Protein AF-A0A086PQT4-F1 (afdb_monomer_lite)

Secondary structure (DSSP, 8-state):
-PPPHHHHHHHHHHHHHHT-GGGHHHHHHHHHTTTHHHHHHHHTS-SS-SEEEEEE---------TT-------HHHHEEEE-S-SS---S-EEEEEE-SPTTPPP-TTSS-SSSEEEEEE-SSHHHHHHHHIIIIIHHHHTT--HHHH---

pLDDT: mean 84.34, std 16.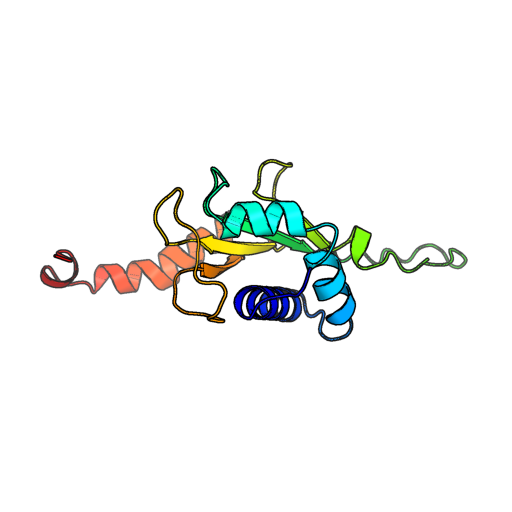72, range [37.81, 98.0]

Foldseek 3Di:
DDAFLQRLLVLVLVCVVVVVPVCSVVSVVCCVPVCVVVVVCQQQLVDPAQKKKKFFDPDPPPVDPPPDPPPPPDSVVGIDIDSCPPDDDQAKMKMKGAPDDRSHHDDRNHRDDPRIDIDIAHNPNVVVVVCCCVVPVVVVVVPDDPVNVDPD

Structure (mmCIF, N/CA/C/O backbone):
data_AF-A0A086PQT4-F1
#
_entry.id   AF-A0A086PQT4-F1
#
loop_
_atom_site.group_PDB
_atom_site.id
_atom_site.type_symbol
_atom_site.label_atom_id
_atom_site.label_alt_id
_atom_site.label_comp_id
_atom_site.label_asym_id
_atom_site.label_entity_id
_atom_site.label_seq_id
_atom_site.pdbx_PDB_ins_code
_atom_site.Cartn_x
_atom_site.Cartn_y
_atom_site.Cartn_z
_atom_site.occupancy
_atom_site.B_iso_or_equiv
_atom_site.auth_seq_id
_atom_site.auth_comp_id
_atom_site.auth_asym_id
_atom_site.auth_atom_id
_atom_site.pdbx_PDB_model_num
ATOM 1 N N . MET A 1 1 ? 4.529 15.627 -11.662 1.00 72.06 1 MET A N 1
ATOM 2 C CA . MET A 1 1 ? 3.947 16.092 -10.383 1.00 72.06 1 MET A CA 1
ATOM 3 C C . MET A 1 1 ? 4.960 15.894 -9.262 1.00 72.06 1 MET A C 1
ATOM 5 O O . MET A 1 1 ? 5.711 14.924 -9.310 1.00 72.06 1 MET A O 1
ATOM 9 N N . ALA A 1 2 ? 5.032 16.810 -8.293 1.00 87.12 2 ALA A N 1
ATOM 10 C CA . ALA A 1 2 ? 5.885 16.630 -7.118 1.00 87.12 2 ALA A CA 1
ATOM 11 C C . ALA A 1 2 ? 5.223 15.645 -6.142 1.00 87.12 2 ALA A C 1
ATOM 13 O O . ALA A 1 2 ? 4.059 15.819 -5.792 1.00 87.12 2 ALA A O 1
ATOM 14 N N . LEU A 1 3 ? 5.957 14.618 -5.708 1.00 93.19 3 LEU A N 1
ATOM 15 C CA . LEU A 1 3 ? 5.450 13.666 -4.719 1.00 93.19 3 LEU A CA 1
ATOM 16 C C . LEU A 1 3 ? 5.342 14.357 -3.354 1.00 93.19 3 LEU A C 1
ATOM 18 O O . LEU A 1 3 ? 6.284 15.011 -2.905 1.00 93.19 3 LEU A O 1
ATOM 22 N N . GLN A 1 4 ? 4.199 14.210 -2.692 1.00 96.38 4 GLN A N 1
ATOM 23 C CA . GLN A 1 4 ? 3.997 14.673 -1.312 1.00 96.38 4 GLN A CA 1
ATOM 24 C C . GLN A 1 4 ? 4.454 13.602 -0.304 1.00 96.38 4 GLN A C 1
ATOM 26 O O . GLN A 1 4 ? 4.690 12.460 -0.708 1.00 96.38 4 GLN A O 1
ATOM 31 N N . PRO A 1 5 ? 4.590 13.926 0.997 1.00 97.25 5 PRO A N 1
ATOM 32 C CA . PRO A 1 5 ? 4.997 12.963 2.025 1.00 97.25 5 PRO A CA 1
ATOM 33 C C . PRO A 1 5 ? 4.245 11.627 1.976 1.00 97.25 5 PRO A C 1
ATOM 35 O O . PRO A 1 5 ? 4.887 10.579 2.011 1.00 97.25 5 PRO A O 1
ATOM 38 N N . ARG A 1 6 ? 2.919 11.646 1.776 1.00 96.62 6 ARG A N 1
ATOM 39 C CA . ARG A 1 6 ? 2.117 10.419 1.620 1.00 96.62 6 ARG A CA 1
ATOM 40 C C . ARG A 1 6 ? 2.568 9.548 0.450 1.00 96.62 6 ARG A C 1
ATOM 42 O O . ARG A 1 6 ? 2.701 8.340 0.594 1.00 96.62 6 ARG A O 1
ATOM 49 N N . HIS A 1 7 ? 2.823 10.165 -0.700 1.00 97.31 7 HIS A N 1
ATOM 50 C CA . HIS A 1 7 ? 3.262 9.457 -1.900 1.00 97.31 7 HIS A CA 1
ATOM 51 C C . HIS A 1 7 ? 4.619 8.791 -1.693 1.00 97.31 7 HIS A C 1
ATOM 53 O O . HIS A 1 7 ? 4.789 7.634 -2.056 1.00 97.31 7 HIS A O 1
ATOM 59 N N . ARG A 1 8 ? 5.570 9.509 -1.081 1.00 97.25 8 ARG A N 1
ATOM 60 C CA . ARG A 1 8 ? 6.903 8.968 -0.780 1.00 97.25 8 ARG A CA 1
ATOM 61 C C . ARG A 1 8 ? 6.827 7.795 0.192 1.00 97.25 8 ARG A C 1
ATOM 63 O O . ARG A 1 8 ? 7.507 6.798 -0.007 1.00 97.25 8 ARG A O 1
ATOM 70 N N . TRP A 1 9 ? 5.957 7.885 1.199 1.00 97.62 9 TRP A N 1
ATOM 71 C CA . TRP A 1 9 ? 5.696 6.760 2.094 1.00 97.62 9 TRP A CA 1
ATOM 72 C C . TRP A 1 9 ? 5.107 5.558 1.348 1.00 97.62 9 TRP A C 1
ATOM 74 O O . TRP A 1 9 ? 5.577 4.443 1.531 1.00 97.62 9 TRP A O 1
ATOM 84 N N . MET A 1 10 ? 4.134 5.766 0.456 1.00 98.00 10 MET A N 1
ATOM 85 C CA . MET A 1 10 ? 3.607 4.672 -0.365 1.00 98.00 10 MET A CA 1
ATOM 86 C C . MET A 1 10 ? 4.705 4.039 -1.231 1.00 98.00 10 MET A C 1
ATOM 88 O O . MET A 1 10 ? 4.800 2.817 -1.266 1.00 98.00 10 MET A O 1
ATOM 92 N N . VAL A 1 11 ? 5.562 4.843 -1.875 1.00 97.50 11 VAL A N 1
ATOM 93 C CA . VAL A 1 11 ? 6.718 4.339 -2.639 1.00 97.50 11 VAL A CA 1
ATOM 94 C C . VAL A 1 11 ? 7.616 3.473 -1.760 1.00 97.50 11 VAL A C 1
ATOM 96 O O . VAL A 1 11 ? 7.928 2.357 -2.163 1.00 97.50 11 VAL A O 1
ATOM 99 N N . SER A 1 12 ? 7.981 3.933 -0.559 1.00 97.31 12 SER A N 1
ATOM 100 C CA . SER A 1 12 ? 8.868 3.165 0.320 1.00 97.31 12 SER A CA 1
ATOM 101 C C . SER A 1 12 ? 8.257 1.829 0.745 1.00 97.31 12 SER A C 1
ATOM 103 O O . SER A 1 12 ? 8.972 0.833 0.814 1.00 97.31 12 SER A O 1
ATOM 105 N N . GLN A 1 13 ? 6.934 1.767 0.945 1.00 97.75 13 GLN A N 1
ATOM 106 C CA . GLN A 1 13 ? 6.244 0.497 1.194 1.00 97.75 13 GLN A CA 1
ATOM 107 C C . GLN A 1 13 ? 6.282 -0.431 -0.031 1.00 97.75 13 GLN A C 1
ATOM 109 O O . GLN A 1 13 ? 6.536 -1.622 0.123 1.00 97.75 13 GLN A O 1
ATOM 114 N N . VAL A 1 14 ? 6.071 0.093 -1.248 1.00 96.44 14 VAL A N 1
ATOM 115 C CA . VAL A 1 14 ? 6.176 -0.707 -2.486 1.00 96.44 14 VAL A CA 1
ATOM 116 C C . VAL A 1 14 ? 7.590 -1.259 -2.662 1.00 96.44 14 VAL A C 1
ATOM 118 O O . VAL A 1 14 ? 7.758 -2.448 -2.934 1.00 96.44 14 VAL A O 1
ATOM 121 N N . VAL A 1 15 ? 8.596 -0.402 -2.483 1.00 96.00 15 VAL A N 1
ATOM 122 C CA . VAL A 1 15 ? 10.014 -0.751 -2.601 1.00 96.00 15 VAL A CA 1
ATOM 123 C C . VAL A 1 15 ? 10.387 -1.840 -1.603 1.00 96.00 15 VAL A C 1
ATOM 125 O O . VAL A 1 15 ? 10.907 -2.877 -2.009 1.00 96.00 15 VAL A O 1
ATOM 128 N N . ALA A 1 16 ? 10.054 -1.651 -0.325 1.00 95.94 16 ALA A N 1
ATOM 129 C CA . ALA A 1 16 ? 10.373 -2.611 0.724 1.00 95.94 16 ALA A CA 1
ATOM 130 C C . ALA A 1 16 ? 9.646 -3.953 0.528 1.00 95.94 16 ALA A C 1
ATOM 132 O O . ALA A 1 16 ? 10.253 -5.017 0.646 1.00 95.94 16 ALA A O 1
ATOM 133 N N . ALA A 1 17 ? 8.355 -3.932 0.184 1.00 94.25 17 ALA A N 1
ATOM 134 C CA . ALA A 1 17 ? 7.571 -5.158 0.053 1.00 94.25 17 ALA A CA 1
ATOM 135 C C . ALA A 1 17 ? 8.062 -6.054 -1.094 1.00 94.25 17 ALA A C 1
ATOM 137 O O . ALA A 1 17 ? 8.103 -7.284 -0.958 1.00 94.25 17 ALA A O 1
ATOM 138 N N . PHE A 1 18 ? 8.457 -5.445 -2.215 1.00 92.06 18 PHE A N 1
ATOM 139 C CA . PHE A 1 18 ? 8.935 -6.157 -3.399 1.00 92.06 18 PHE A CA 1
ATOM 140 C C . PHE A 1 18 ? 10.461 -6.260 -3.502 1.00 92.06 18 PHE A C 1
ATOM 142 O O . PHE A 1 18 ? 10.936 -6.863 -4.462 1.00 92.06 18 PHE A O 1
ATOM 149 N N . LYS A 1 19 ? 11.215 -5.759 -2.510 1.00 92.06 19 LYS A N 1
ATOM 150 C CA . LYS A 1 19 ? 12.691 -5.767 -2.480 1.00 92.06 19 LYS A CA 1
ATOM 151 C C . LYS A 1 19 ? 13.300 -5.084 -3.711 1.00 92.06 19 LYS A C 1
ATOM 153 O O . LYS A 1 19 ? 14.101 -5.662 -4.445 1.00 92.06 19 LYS A O 1
ATOM 158 N N . LEU A 1 20 ? 12.815 -3.874 -3.982 1.00 91.69 20 LEU A N 1
ATOM 159 C CA . LEU A 1 20 ? 13.178 -3.052 -5.139 1.00 91.69 20 LEU A CA 1
ATOM 160 C C . LEU A 1 20 ? 14.080 -1.878 -4.736 1.00 91.69 20 LEU A C 1
ATOM 162 O O . LEU A 1 20 ? 13.984 -0.805 -5.324 1.00 91.69 20 LEU A O 1
ATOM 166 N N . GLU A 1 21 ? 14.930 -2.036 -3.719 1.00 92.62 21 GLU A N 1
ATOM 167 C CA . GLU A 1 21 ? 15.756 -0.949 -3.169 1.00 92.62 21 GLU A CA 1
ATOM 168 C C . GLU A 1 21 ? 16.665 -0.326 -4.241 1.00 92.62 21 GLU A C 1
ATOM 170 O O . GLU A 1 21 ? 16.846 0.887 -4.290 1.00 92.62 21 GLU A O 1
ATOM 175 N N . ASN A 1 22 ? 17.160 -1.145 -5.172 1.00 90.25 22 ASN A N 1
ATOM 176 C CA . ASN A 1 22 ? 17.977 -0.685 -6.300 1.00 90.25 22 ASN A CA 1
ATOM 177 C C . ASN A 1 22 ? 17.157 -0.020 -7.424 1.00 90.25 22 ASN A C 1
ATOM 179 O O . ASN A 1 22 ? 17.730 0.588 -8.326 1.00 90.25 22 ASN A O 1
ATOM 183 N N . GLU A 1 23 ? 15.828 -0.132 -7.390 1.00 91.19 23 GLU A N 1
ATOM 184 C CA . GLU A 1 23 ? 14.903 0.386 -8.405 1.00 91.19 23 GLU A CA 1
ATOM 185 C C . GLU A 1 23 ? 13.977 1.488 -7.848 1.00 91.19 23 GLU A C 1
ATOM 187 O O . GLU A 1 23 ? 13.024 1.893 -8.516 1.00 91.19 23 GLU A O 1
ATOM 192 N N . GLU A 1 24 ? 14.255 2.026 -6.654 1.00 92.75 24 GLU A N 1
ATOM 193 C CA . GLU A 1 24 ? 13.414 3.037 -5.991 1.00 92.75 24 GLU A CA 1
ATOM 194 C C . GLU A 1 24 ? 13.126 4.249 -6.892 1.00 92.75 24 GLU A C 1
ATOM 196 O O . GLU A 1 24 ? 11.976 4.673 -7.020 1.00 92.75 24 GLU A O 1
ATOM 201 N N . ALA A 1 25 ? 14.140 4.759 -7.598 1.00 92.94 25 ALA A N 1
ATOM 202 C CA . ALA A 1 25 ? 13.975 5.878 -8.527 1.00 92.94 25 ALA A CA 1
ATOM 203 C C . ALA A 1 25 ? 12.988 5.558 -9.667 1.00 92.94 25 ALA A C 1
ATOM 205 O O . ALA A 1 25 ? 12.206 6.420 -10.079 1.00 92.94 25 ALA A O 1
ATOM 206 N N . ALA A 1 26 ? 12.986 4.315 -10.155 1.00 92.38 26 ALA A N 1
ATOM 207 C CA . ALA A 1 26 ? 12.058 3.860 -11.183 1.00 92.38 26 ALA A CA 1
ATOM 208 C C . ALA A 1 26 ? 10.636 3.684 -10.617 1.00 92.38 26 ALA A C 1
ATOM 210 O O . ALA A 1 26 ? 9.663 4.055 -11.280 1.00 92.38 26 ALA A O 1
ATOM 211 N N . VAL A 1 27 ? 10.495 3.214 -9.371 1.00 94.56 27 VAL A N 1
ATOM 212 C CA . VAL A 1 27 ? 9.197 3.164 -8.674 1.00 94.56 27 VAL A CA 1
ATOM 213 C C . VAL A 1 27 ? 8.639 4.577 -8.486 1.00 94.56 27 VAL A C 1
ATOM 215 O O . VAL A 1 27 ? 7.483 4.831 -8.834 1.00 94.56 27 VAL A O 1
ATOM 218 N N . GLU A 1 28 ? 9.448 5.532 -8.020 1.00 95.38 28 GLU A N 1
ATOM 219 C CA . GLU A 1 28 ? 9.014 6.926 -7.906 1.00 95.38 28 GLU A CA 1
ATOM 220 C C . GLU A 1 28 ? 8.619 7.525 -9.264 1.00 95.38 28 GLU A C 1
ATOM 222 O O . GLU A 1 28 ? 7.639 8.271 -9.360 1.00 95.38 28 GLU A O 1
ATOM 227 N N . PHE A 1 29 ? 9.373 7.222 -10.326 1.00 93.94 29 PHE A N 1
ATOM 228 C CA . PHE A 1 29 ? 9.047 7.666 -11.679 1.00 93.94 29 PHE A CA 1
ATOM 229 C C . PHE A 1 29 ? 7.688 7.116 -12.134 1.00 93.94 29 PHE A C 1
ATOM 231 O O . PHE A 1 29 ? 6.852 7.874 -12.632 1.00 93.94 29 PHE A O 1
ATOM 238 N N . ALA A 1 30 ? 7.406 5.838 -11.870 1.00 94.00 30 ALA A N 1
ATOM 239 C CA . ALA A 1 30 ? 6.109 5.231 -12.152 1.00 94.00 30 ALA A CA 1
ATOM 240 C C . ALA A 1 30 ? 4.962 5.888 -11.360 1.00 94.00 30 ALA A C 1
ATOM 242 O O . ALA A 1 30 ? 3.885 6.109 -11.921 1.00 94.00 30 ALA A O 1
ATOM 243 N N . PHE A 1 31 ? 5.197 6.261 -10.095 1.00 95.38 31 PHE A N 1
ATOM 244 C CA . PHE A 1 31 ? 4.249 7.023 -9.269 1.00 95.38 31 PHE A CA 1
ATOM 245 C C . PHE A 1 31 ? 3.951 8.410 -9.849 1.00 95.38 31 PHE A C 1
ATOM 247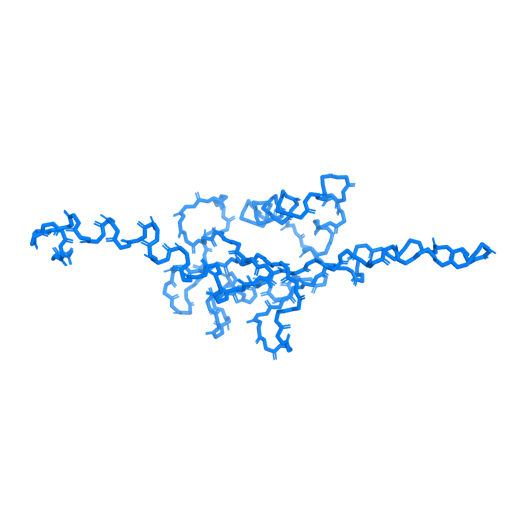 O O . PHE A 1 31 ? 2.798 8.835 -9.853 1.00 95.38 31 PHE A O 1
ATOM 254 N N . ARG A 1 32 ? 4.967 9.110 -10.372 1.00 94.69 32 ARG A N 1
ATOM 255 C CA . ARG A 1 32 ? 4.804 10.427 -11.018 1.00 94.69 32 ARG A CA 1
ATOM 256 C C . ARG A 1 32 ? 4.152 10.348 -12.398 1.00 94.69 32 ARG A C 1
ATOM 258 O O . ARG A 1 32 ? 3.569 11.337 -12.835 1.00 94.69 32 ARG A O 1
ATOM 265 N N . GLY A 1 33 ? 4.312 9.220 -13.083 1.00 93.50 33 GLY A N 1
ATOM 266 C CA . GLY A 1 33 ? 3.816 8.980 -14.432 1.00 93.50 33 GLY A CA 1
ATOM 267 C C . GLY A 1 33 ? 2.597 8.064 -14.435 1.00 93.50 33 GLY A C 1
ATOM 268 O O . GLY A 1 33 ? 1.504 8.446 -14.020 1.00 93.50 33 GLY A O 1
ATOM 269 N N . ARG A 1 34 ? 2.792 6.839 -14.926 1.00 91.94 34 ARG A N 1
ATOM 270 C CA . ARG A 1 34 ? 1.724 5.883 -15.261 1.00 91.94 34 ARG A CA 1
ATOM 271 C C . ARG A 1 34 ? 0.743 5.551 -14.130 1.00 91.94 34 ARG A C 1
ATOM 273 O O . ARG A 1 34 ? -0.417 5.266 -14.411 1.00 91.94 34 ARG A O 1
ATOM 280 N N . PHE A 1 35 ? 1.171 5.574 -12.867 1.00 94.19 35 PHE A N 1
ATOM 281 C CA . PHE A 1 35 ? 0.299 5.247 -11.732 1.00 94.19 35 PHE A CA 1
ATOM 282 C C . PHE A 1 35 ? -0.426 6.463 -11.156 1.00 94.19 35 PHE A C 1
ATOM 284 O O . PHE A 1 35 ? -1.417 6.283 -10.445 1.00 94.19 35 PHE A O 1
ATOM 291 N N . SER A 1 36 ? 0.017 7.680 -11.492 1.00 94.88 36 SER A N 1
ATOM 292 C CA . SER A 1 36 ? -0.532 8.923 -10.945 1.00 94.88 36 SER A CA 1
ATOM 293 C C . SER A 1 36 ? -2.061 8.995 -11.071 1.00 94.88 36 SER A C 1
ATOM 295 O O . SER A 1 36 ? -2.704 9.190 -10.045 1.00 94.88 36 SER A O 1
ATOM 297 N N . PRO A 1 37 ? -2.707 8.703 -12.222 1.00 94.31 37 PRO A N 1
ATOM 298 C CA . PRO A 1 37 ? -4.167 8.800 -12.317 1.00 94.31 37 PRO A CA 1
ATOM 299 C C . PRO A 1 37 ? -4.922 7.891 -11.332 1.00 94.31 37 PRO A C 1
ATOM 301 O O . PRO A 1 37 ? -5.942 8.294 -10.771 1.00 94.31 37 PRO A O 1
ATOM 304 N N . LYS A 1 38 ? -4.427 6.665 -11.099 1.00 94.19 38 LYS A N 1
ATOM 305 C CA . LYS A 1 38 ? -5.033 5.708 -10.156 1.00 94.19 38 LYS A CA 1
ATOM 306 C C . LYS A 1 38 ? -4.777 6.138 -8.705 1.00 94.19 38 LYS A C 1
ATOM 308 O O . LYS A 1 38 ? -5.704 6.112 -7.895 1.00 94.19 38 LYS A O 1
ATOM 313 N N . ILE A 1 39 ? -3.556 6.582 -8.402 1.00 95.94 39 ILE A N 1
ATOM 314 C CA . ILE A 1 39 ? -3.152 7.049 -7.070 1.00 95.94 39 ILE A CA 1
ATOM 315 C C . ILE A 1 39 ? -3.915 8.320 -6.681 1.00 95.94 39 ILE A C 1
ATOM 317 O O . ILE A 1 39 ? -4.544 8.345 -5.627 1.00 95.94 39 ILE A O 1
ATOM 321 N N . GLU A 1 40 ? -3.959 9.337 -7.542 1.00 95.56 40 GLU A N 1
ATOM 322 C CA . GLU A 1 40 ? -4.664 10.593 -7.260 1.00 95.56 40 GLU A CA 1
ATOM 323 C C . GLU A 1 40 ? -6.163 10.365 -7.067 1.00 95.56 40 GLU A C 1
ATOM 325 O O . GLU A 1 40 ? -6.780 10.908 -6.149 1.00 95.56 40 GLU A O 1
ATOM 330 N N . LYS A 1 41 ? -6.773 9.500 -7.885 1.00 94.94 41 LYS A N 1
ATOM 331 C CA . LYS A 1 41 ? -8.186 9.134 -7.732 1.00 94.94 41 LYS A CA 1
ATOM 332 C C . LYS A 1 41 ? -8.451 8.430 -6.396 1.00 94.94 41 LYS A C 1
ATOM 334 O O . LYS A 1 41 ? -9.487 8.668 -5.772 1.00 94.94 41 LYS A O 1
ATOM 339 N N . PHE A 1 42 ? -7.533 7.576 -5.950 1.00 95.88 42 PHE A N 1
ATOM 340 C CA . PHE A 1 42 ? -7.594 6.916 -4.645 1.00 95.88 42 PHE A CA 1
ATOM 341 C C . PHE A 1 42 ? -7.459 7.926 -3.489 1.00 95.88 42 PHE A C 1
ATOM 343 O O . PHE A 1 42 ? -8.334 7.979 -2.619 1.00 95.88 42 PHE A O 1
ATOM 350 N N . LEU A 1 43 ? -6.426 8.774 -3.518 1.00 95.94 43 LEU A N 1
ATOM 351 C CA . LEU A 1 43 ? -6.088 9.705 -2.437 1.00 95.94 43 LEU A CA 1
ATOM 352 C C . LEU A 1 43 ? -7.064 10.886 -2.316 1.00 95.94 43 LEU A C 1
ATOM 354 O O . LEU A 1 43 ? -7.404 11.286 -1.204 1.00 95.94 43 LEU A O 1
ATOM 358 N N . SER A 1 44 ? -7.576 11.408 -3.433 1.00 95.44 44 SER A N 1
ATOM 359 C CA . SER A 1 44 ? -8.589 12.480 -3.444 1.00 95.44 44 SER A CA 1
ATOM 360 C C . SER A 1 44 ? -9.969 12.020 -2.966 1.00 95.44 44 SER A C 1
ATOM 362 O O . SER A 1 44 ? -10.831 12.842 -2.670 1.00 95.44 44 SER A O 1
ATOM 364 N N . GLY A 1 45 ? -10.206 10.706 -2.904 1.00 91.56 45 GLY A N 1
ATOM 365 C CA . GLY A 1 45 ? -11.514 10.137 -2.593 1.00 91.56 45 GLY A CA 1
ATOM 366 C C . GLY A 1 45 ? -12.489 10.080 -3.769 1.00 91.56 45 GLY A C 1
ATOM 367 O O . GLY A 1 45 ? -13.609 9.610 -3.578 1.00 91.56 45 GLY A O 1
ATOM 368 N N . ALA A 1 46 ? -12.059 10.459 -4.978 1.00 92.88 46 ALA A N 1
ATOM 369 C CA . ALA A 1 46 ? -12.844 10.322 -6.206 1.00 92.88 46 ALA A CA 1
ATOM 370 C C . ALA A 1 46 ? -13.035 8.854 -6.650 1.00 92.88 46 ALA A C 1
ATOM 372 O O . ALA A 1 46 ? -13.889 8.545 -7.486 1.00 92.88 46 ALA A O 1
ATOM 373 N N . SER A 1 47 ? -12.237 7.923 -6.120 1.00 90.38 47 SER A N 1
ATOM 374 C CA . SER A 1 47 ? -12.408 6.493 -6.369 1.00 90.38 47 SER A CA 1
ATOM 375 C C . SER A 1 47 ? -13.647 5.938 -5.666 1.00 90.38 47 SER A C 1
ATOM 377 O O . SER A 1 47 ? -13.887 6.184 -4.484 1.00 90.38 47 SER A O 1
ATOM 379 N N . ARG A 1 48 ? -14.408 5.091 -6.375 1.00 87.75 48 ARG A N 1
ATOM 380 C CA . ARG A 1 48 ? -15.476 4.282 -5.761 1.00 87.75 48 ARG A CA 1
ATOM 381 C C . ARG A 1 48 ? -14.911 3.224 -4.808 1.00 87.75 48 ARG A C 1
ATOM 383 O O . ARG A 1 48 ? -15.615 2.781 -3.898 1.00 87.75 48 ARG A O 1
ATOM 390 N N . ARG A 1 49 ? -13.660 2.806 -5.023 1.00 91.12 49 ARG A N 1
ATOM 391 C CA . ARG A 1 49 ? -12.961 1.821 -4.196 1.00 91.12 49 ARG A CA 1
ATOM 392 C C . ARG A 1 49 ? -12.081 2.513 -3.167 1.00 91.12 49 ARG A C 1
ATOM 394 O O . ARG A 1 49 ? -11.479 3.546 -3.430 1.00 91.12 49 ARG A O 1
ATOM 401 N N . GLN A 1 50 ? -12.027 1.904 -1.992 1.00 93.56 50 GLN A N 1
ATOM 402 C CA . GLN A 1 50 ? -11.232 2.358 -0.852 1.00 93.56 50 GLN A CA 1
ATOM 403 C C . GLN A 1 50 ? -9.865 1.672 -0.806 1.00 93.56 50 GLN A C 1
ATOM 405 O O . GLN A 1 50 ? -9.158 1.837 0.173 1.00 93.56 50 GLN A O 1
ATOM 410 N N . HIS A 1 51 ? -9.490 0.901 -1.828 1.00 94.19 51 HIS A N 1
ATOM 411 C CA . HIS A 1 51 ? -8.201 0.223 -1.886 1.00 94.19 51 HIS A CA 1
ATOM 412 C C . HIS A 1 51 ? -7.493 0.457 -3.219 1.00 94.19 51 HIS A C 1
ATOM 414 O O . HIS A 1 51 ? -8.135 0.712 -4.242 1.00 94.19 51 HIS A O 1
ATOM 420 N N . LEU A 1 52 ? -6.172 0.328 -3.183 1.00 95.12 52 LEU A N 1
ATOM 421 C CA . LEU A 1 52 ? -5.279 0.315 -4.331 1.00 95.12 52 LEU A CA 1
ATOM 422 C C . LEU A 1 52 ? -4.305 -0.849 -4.165 1.00 95.12 52 LEU A C 1
ATOM 424 O O . LEU A 1 52 ? -3.737 -1.014 -3.091 1.00 95.12 52 LEU A O 1
ATOM 428 N N . LEU A 1 53 ? -4.122 -1.647 -5.207 1.00 94.38 53 LEU A N 1
ATOM 429 C CA . LEU A 1 53 ? -3.293 -2.844 -5.212 1.00 94.38 53 LEU A CA 1
ATOM 430 C C . LEU A 1 53 ? -2.058 -2.623 -6.077 1.00 94.38 53 LEU A C 1
ATOM 432 O O . LEU A 1 53 ? -2.147 -2.065 -7.173 1.00 94.38 53 LEU A O 1
ATOM 436 N N . PHE A 1 54 ? -0.927 -3.143 -5.616 1.00 94.00 54 PHE A N 1
ATOM 437 C CA . PHE A 1 54 ? 0.269 -3.299 -6.429 1.00 94.00 54 PHE A CA 1
ATOM 438 C C . PHE A 1 54 ? 0.658 -4.768 -6.488 1.00 94.00 54 PHE A C 1
ATOM 440 O O . PHE A 1 54 ? 0.603 -5.468 -5.480 1.00 94.00 54 PHE A O 1
ATOM 447 N N . SER A 1 55 ? 1.056 -5.229 -7.667 1.00 91.38 55 SER A N 1
ATOM 448 C CA . SER A 1 55 ? 1.570 -6.585 -7.879 1.00 91.38 55 SER A CA 1
ATOM 449 C C . SER A 1 55 ? 2.878 -6.500 -8.641 1.00 91.38 55 SER A C 1
ATOM 451 O O . SER A 1 55 ? 3.016 -5.653 -9.525 1.00 91.38 55 SER A O 1
ATOM 453 N N . PHE A 1 56 ? 3.826 -7.364 -8.300 1.00 88.25 56 PHE A N 1
ATOM 454 C CA . PHE A 1 56 ? 5.110 -7.429 -8.978 1.00 88.25 56 PHE A CA 1
ATOM 455 C C . PHE A 1 56 ? 5.328 -8.827 -9.544 1.00 88.25 56 PHE A C 1
ATOM 457 O O . PHE A 1 56 ? 5.469 -9.800 -8.802 1.00 88.25 56 PHE A O 1
ATOM 464 N N . HIS A 1 57 ? 5.367 -8.916 -10.869 1.00 83.56 57 HIS A N 1
ATOM 465 C CA . HIS A 1 57 ? 5.740 -10.128 -11.575 1.00 83.56 57 HIS A CA 1
ATOM 466 C C . HIS A 1 57 ? 7.246 -10.124 -11.779 1.00 83.56 57 HIS A C 1
ATOM 468 O O . HIS A 1 57 ? 7.764 -9.529 -12.725 1.00 83.56 57 HIS A O 1
ATOM 474 N N . GLN A 1 58 ? 7.965 -10.821 -10.906 1.00 68.75 58 GLN A N 1
ATOM 475 C CA . GLN A 1 58 ? 9.331 -11.198 -11.218 1.00 68.75 58 GLN A CA 1
ATOM 476 C C . GLN A 1 58 ? 9.231 -12.216 -12.353 1.00 68.75 58 GLN A C 1
ATOM 478 O O . GLN A 1 58 ? 8.863 -13.364 -12.119 1.00 68.75 58 GLN A O 1
ATOM 483 N N . GLY A 1 59 ? 9.410 -11.756 -13.597 1.00 59.09 59 GLY A N 1
ATOM 484 C CA . GLY A 1 59 ? 9.387 -12.632 -14.764 1.00 59.09 59 GLY A CA 1
ATOM 485 C C . GLY A 1 59 ? 10.233 -13.856 -14.451 1.00 59.09 59 GLY A C 1
ATOM 486 O O . GLY A 1 59 ? 11.370 -13.698 -14.002 1.00 59.09 59 GLY A O 1
ATOM 487 N N . ASN A 1 60 ? 9.651 -15.050 -14.586 1.00 46.03 60 ASN A N 1
ATOM 488 C CA . ASN A 1 60 ? 10.395 -16.279 -14.377 1.00 46.03 60 ASN A CA 1
ATOM 489 C C . ASN A 1 60 ? 11.683 -16.158 -15.186 1.00 46.03 60 ASN A C 1
ATOM 491 O O . ASN A 1 60 ? 11.636 -15.988 -16.405 1.00 46.03 60 ASN A O 1
ATOM 495 N N . ALA A 1 61 ? 12.825 -16.252 -14.513 1.00 41.19 61 ALA A N 1
ATOM 496 C CA . ALA A 1 61 ? 14.064 -16.621 -15.162 1.00 41.19 61 ALA A CA 1
ATOM 497 C C . ALA A 1 61 ? 13.909 -18.077 -15.628 1.00 41.19 61 ALA A C 1
ATOM 499 O O . ALA A 1 61 ? 14.501 -18.995 -15.072 1.00 41.19 61 ALA A O 1
ATOM 500 N N . THR A 1 62 ? 13.059 -18.329 -16.623 1.00 40.28 62 THR A N 1
ATOM 501 C CA . THR A 1 62 ? 13.297 -19.458 -17.511 1.00 40.28 62 THR A CA 1
ATOM 502 C C . THR A 1 62 ? 14.659 -19.188 -18.137 1.00 40.28 62 THR A C 1
ATOM 504 O O . THR A 1 62 ? 14.839 -18.090 -18.671 1.00 40.28 62 THR A O 1
ATOM 507 N N . PRO A 1 63 ? 15.635 -20.108 -18.055 1.00 38.69 63 PRO A N 1
ATOM 508 C CA . PRO A 1 63 ? 16.874 -19.952 -18.791 1.00 38.69 63 PRO A CA 1
ATOM 509 C C . PRO A 1 63 ? 16.509 -20.016 -20.274 1.00 38.69 63 PRO A C 1
ATOM 511 O O . PRO A 1 63 ? 16.359 -21.091 -20.851 1.00 38.69 63 PRO A O 1
ATOM 514 N N . SER A 1 64 ? 16.281 -18.851 -20.877 1.00 40.06 64 SER A N 1
ATOM 515 C CA . SER A 1 64 ? 16.214 -18.698 -22.320 1.00 40.06 64 SER A CA 1
ATOM 516 C C . SER A 1 64 ? 17.498 -19.302 -22.877 1.00 40.06 64 SER A C 1
ATOM 518 O O . SER A 1 64 ? 18.583 -19.040 -22.351 1.00 40.06 64 SER A O 1
ATOM 520 N N . SER A 1 65 ? 17.363 -20.156 -23.890 1.00 42.75 65 SER A N 1
ATOM 521 C CA . SER A 1 65 ? 18.461 -20.848 -24.562 1.00 42.75 65 SER A CA 1
ATOM 522 C C . SER A 1 65 ? 19.696 -19.955 -24.773 1.00 42.75 65 SER A C 1
ATOM 524 O O . SER A 1 65 ? 19.545 -18.752 -25.017 1.00 42.75 65 SER A O 1
ATOM 526 N N . PRO A 1 66 ? 20.916 -20.526 -24.713 1.00 37.81 66 PRO A N 1
ATOM 527 C CA . PRO A 1 66 ? 22.154 -19.764 -24.838 1.00 37.81 66 PRO A CA 1
ATOM 528 C C . PRO A 1 66 ? 22.165 -19.016 -26.178 1.00 37.81 66 PRO A C 1
ATOM 530 O O . PRO A 1 66 ? 22.256 -19.632 -27.236 1.00 37.81 66 PRO A O 1
ATOM 533 N N . GLY A 1 67 ? 22.013 -17.691 -26.125 1.00 45.00 67 GLY A N 1
ATOM 534 C CA . GLY A 1 67 ? 21.984 -16.820 -27.305 1.00 45.00 67 GLY A CA 1
ATOM 535 C C . GLY A 1 67 ? 20.833 -15.813 -27.358 1.00 45.00 67 GLY A C 1
ATOM 536 O O . GLY A 1 67 ? 20.912 -14.866 -28.137 1.00 45.00 67 GLY A O 1
ATOM 537 N N . ALA A 1 68 ? 19.793 -15.944 -26.528 1.00 40.53 68 ALA A N 1
ATOM 538 C CA . ALA A 1 68 ? 18.801 -14.880 -26.392 1.00 40.53 68 ALA A CA 1
ATOM 539 C C . ALA A 1 68 ? 19.368 -13.772 -25.493 1.00 40.53 68 ALA A C 1
ATOM 541 O O . ALA A 1 68 ? 19.576 -13.981 -24.298 1.00 40.53 68 ALA A O 1
ATOM 542 N N . LEU A 1 69 ? 19.634 -12.594 -26.065 1.00 38.88 69 LEU A N 1
ATOM 543 C CA . LEU A 1 69 ? 19.829 -11.368 -25.294 1.00 38.88 69 LEU A CA 1
ATOM 544 C C . LEU A 1 69 ? 18.585 -11.191 -24.419 1.00 38.88 69 LEU A C 1
ATOM 546 O O . LEU A 1 69 ? 17.526 -10.813 -24.916 1.00 38.88 69 LEU A O 1
ATOM 550 N N . ASN A 1 70 ? 18.706 -11.512 -23.131 1.00 43.31 70 ASN A N 1
ATOM 551 C CA . ASN A 1 70 ? 17.718 -11.162 -22.123 1.00 43.31 70 ASN A CA 1
ATOM 552 C C . ASN A 1 70 ? 17.704 -9.634 -22.051 1.00 43.31 70 ASN A C 1
ATOM 554 O O . ASN A 1 70 ? 18.428 -9.040 -21.259 1.00 43.31 70 ASN A O 1
ATOM 558 N N . SER A 1 71 ? 16.951 -8.985 -22.937 1.00 41.81 71 SER A N 1
ATOM 559 C CA . SER A 1 71 ? 16.661 -7.567 -22.804 1.00 41.81 71 SER A CA 1
ATOM 560 C C . SER A 1 71 ? 15.988 -7.405 -21.453 1.00 41.81 71 SER A C 1
ATOM 562 O O . SER A 1 71 ? 14.929 -8.000 -21.241 1.00 41.81 71 SER A O 1
ATOM 564 N N . ASP A 1 72 ? 16.629 -6.665 -20.550 1.00 45.41 72 ASP A N 1
ATOM 565 C CA . ASP A 1 72 ? 16.081 -6.267 -19.263 1.00 45.41 72 ASP A CA 1
ATOM 566 C C . ASP A 1 72 ? 14.653 -5.769 -19.469 1.00 45.41 72 ASP A C 1
ATOM 568 O O . ASP A 1 72 ? 14.404 -4.650 -19.918 1.00 45.41 72 ASP A O 1
ATOM 572 N N . VAL A 1 73 ? 13.688 -6.643 -19.188 1.00 54.78 73 VAL A N 1
ATOM 573 C CA . VAL A 1 73 ? 12.286 -6.266 -19.128 1.00 54.78 73 VAL A CA 1
ATOM 574 C C . VAL A 1 73 ? 12.207 -5.326 -17.932 1.00 54.78 73 VAL A C 1
ATOM 576 O O . VAL A 1 73 ? 12.249 -5.781 -16.783 1.00 54.78 73 VAL A O 1
ATOM 579 N N . GLY A 1 74 ? 12.226 -4.021 -18.211 1.00 61.56 74 GLY A N 1
ATOM 580 C CA . GLY A 1 74 ? 12.282 -2.975 -17.196 1.00 61.56 74 GLY A CA 1
ATOM 581 C C . GLY A 1 74 ? 11.128 -3.087 -16.199 1.00 61.56 74 GLY A C 1
ATOM 582 O O . GLY A 1 74 ? 10.117 -3.746 -16.470 1.00 61.56 74 GLY A O 1
ATOM 583 N N . LEU A 1 75 ? 11.266 -2.416 -15.050 1.00 68.75 75 LEU A N 1
ATOM 584 C CA . LEU A 1 75 ? 10.249 -2.328 -13.989 1.00 68.75 75 LEU A CA 1
ATOM 585 C C . LEU A 1 75 ? 8.827 -2.096 -14.540 1.00 68.75 75 LEU A C 1
ATOM 587 O O . LEU A 1 75 ? 7.839 -2.586 -13.987 1.00 68.75 75 LEU A O 1
ATOM 591 N N . ASP A 1 76 ? 8.728 -1.389 -15.666 1.00 66.44 76 ASP A N 1
ATOM 592 C CA . ASP A 1 76 ? 7.485 -1.082 -16.362 1.00 66.44 76 ASP A CA 1
ATOM 593 C C . ASP A 1 76 ? 6.650 -2.302 -16.768 1.00 66.44 76 ASP A C 1
ATOM 595 O O . ASP A 1 76 ? 5.426 -2.253 -16.676 1.00 66.44 76 ASP A O 1
ATOM 599 N N . ALA A 1 77 ? 7.261 -3.423 -17.136 1.00 68.44 77 ALA A N 1
ATOM 600 C CA . ALA A 1 77 ? 6.510 -4.627 -17.496 1.00 68.44 77 ALA A CA 1
ATOM 601 C C . ALA A 1 77 ? 6.236 -5.557 -16.298 1.00 68.44 77 ALA A C 1
ATOM 603 O O . ALA A 1 77 ? 5.484 -6.520 -16.432 1.00 68.44 77 ALA A O 1
ATOM 604 N N . LYS A 1 78 ? 6.814 -5.267 -15.125 1.00 84.31 78 LYS A N 1
ATOM 605 C CA . LYS A 1 78 ? 6.776 -6.148 -13.947 1.00 84.31 78 LYS A CA 1
ATOM 606 C C . LYS A 1 78 ? 5.905 -5.608 -12.815 1.00 84.31 78 LYS A C 1
ATOM 608 O O . LYS A 1 78 ? 5.184 -6.381 -12.189 1.00 84.31 78 LYS A O 1
ATOM 613 N N . LEU A 1 79 ? 5.954 -4.301 -12.548 1.00 90.12 79 LEU A N 1
ATOM 614 C CA . LEU A 1 79 ? 5.160 -3.655 -11.500 1.00 90.12 79 LEU A CA 1
ATOM 615 C C . LEU A 1 79 ? 3.830 -3.150 -12.065 1.00 90.12 79 LEU A C 1
ATOM 617 O O . LEU A 1 79 ? 3.808 -2.350 -13.000 1.00 90.12 79 LEU A O 1
ATOM 621 N N . ILE A 1 80 ? 2.728 -3.580 -11.459 1.00 90.88 80 ILE A N 1
ATOM 622 C CA . ILE A 1 80 ? 1.358 -3.271 -11.873 1.00 90.88 80 ILE A CA 1
ATOM 623 C C . ILE A 1 80 ? 0.646 -2.551 -10.729 1.00 90.88 80 ILE A C 1
ATOM 625 O O . ILE A 1 80 ? 0.754 -2.970 -9.581 1.00 90.88 80 ILE A O 1
ATOM 629 N N . CYS A 1 81 ? -0.114 -1.502 -11.050 1.00 92.50 81 CYS A N 1
ATOM 630 C CA . CYS A 1 81 ? -0.997 -0.788 -10.127 1.00 92.50 81 CYS A CA 1
ATOM 631 C C . CYS A 1 81 ? -2.448 -0.930 -10.598 1.00 92.50 81 CYS A C 1
ATOM 633 O O . CYS A 1 81 ? -2.797 -0.539 -11.719 1.00 92.50 81 CYS A O 1
ATOM 635 N N . THR A 1 82 ? -3.307 -1.492 -9.756 1.00 90.75 82 THR A N 1
ATOM 636 C CA . THR A 1 82 ? -4.711 -1.766 -10.076 1.00 90.75 82 THR A CA 1
ATOM 637 C C . THR A 1 82 ? -5.598 -1.445 -8.887 1.00 90.75 82 THR A C 1
ATOM 639 O O . THR A 1 82 ? -5.188 -1.546 -7.740 1.00 90.75 82 THR A O 1
ATOM 642 N N . ASP A 1 83 ? -6.838 -1.057 -9.138 1.00 87.31 83 ASP A N 1
ATOM 643 C CA . ASP A 1 83 ? -7.856 -0.966 -8.095 1.00 87.31 83 ASP A CA 1
ATOM 644 C C . ASP A 1 83 ? -8.616 -2.296 -7.931 1.00 87.31 83 ASP A C 1
ATOM 646 O O . ASP A 1 83 ? -9.590 -2.332 -7.189 1.00 87.31 83 ASP A O 1
ATOM 650 N N . GLY A 1 84 ? -8.229 -3.358 -8.656 1.00 79.62 84 GLY A N 1
ATOM 651 C CA . GLY A 1 84 ? -8.910 -4.660 -8.705 1.00 79.62 84 GLY A CA 1
ATOM 652 C C . GLY A 1 84 ? -10.015 -4.762 -9.768 1.00 79.62 84 GLY A C 1
ATOM 653 O O . GLY A 1 84 ? -10.882 -5.626 -9.669 1.00 79.62 84 GLY A O 1
ATOM 654 N N . ALA A 1 85 ? -10.076 -3.835 -10.737 1.00 77.25 85 ALA A N 1
ATOM 655 C CA . ALA A 1 85 ? -11.064 -3.876 -11.830 1.00 77.25 85 ALA A CA 1
ATOM 656 C C . ALA A 1 85 ? -10.568 -4.736 -12.988 1.00 77.25 85 ALA A C 1
ATOM 658 O O . ALA A 1 85 ? -11.353 -5.373 -13.682 1.00 77.25 85 ALA A O 1
ATOM 659 N N . GLU A 1 86 ? -9.256 -4.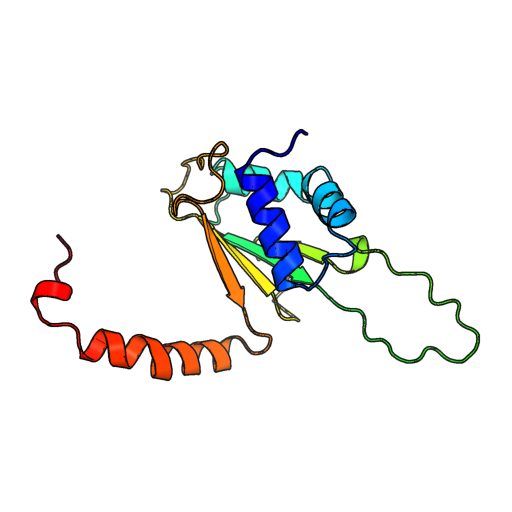727 -13.170 1.00 68.81 86 GLU A N 1
ATOM 660 C CA . GLU A 1 86 ? -8.522 -5.570 -14.096 1.00 68.81 86 GLU A CA 1
ATOM 661 C C . GLU A 1 86 ? -8.288 -6.928 -13.396 1.00 68.81 86 GLU A C 1
ATOM 663 O O . GLU A 1 86 ? -8.135 -6.959 -12.174 1.00 68.81 86 GLU A O 1
ATOM 668 N N . SER A 1 87 ? -8.362 -8.033 -14.149 1.00 57.47 87 SER A N 1
ATOM 669 C CA . SER A 1 87 ? -8.448 -9.435 -13.684 1.00 57.47 87 SER A CA 1
ATOM 670 C C . SER A 1 87 ? -7.507 -9.843 -12.531 1.00 57.47 87 SER A C 1
ATOM 672 O O . SER A 1 87 ? -6.487 -9.211 -12.289 1.00 57.47 87 SER A O 1
ATOM 674 N N . GLY A 1 88 ? -7.870 -10.941 -11.851 1.00 59.94 88 GLY A N 1
ATOM 675 C CA . GLY A 1 88 ? -7.411 -11.348 -10.514 1.00 59.94 88 GLY A CA 1
ATOM 676 C C . GLY A 1 88 ? -5.905 -11.416 -10.218 1.00 59.94 88 GLY A C 1
ATOM 677 O O . GLY A 1 88 ? -5.050 -11.453 -11.097 1.00 59.94 88 GLY A O 1
ATOM 678 N N . LEU A 1 89 ? -5.612 -11.463 -8.915 1.00 65.00 89 LEU A N 1
ATOM 679 C CA . LEU A 1 89 ? -4.271 -11.502 -8.325 1.00 65.00 89 LEU A CA 1
ATOM 680 C C . LEU A 1 89 ? -3.566 -12.819 -8.687 1.00 65.00 89 LEU A C 1
ATOM 682 O O . LEU A 1 89 ? -3.932 -13.878 -8.183 1.00 65.00 89 LEU A O 1
ATOM 686 N N . GLN A 1 90 ? -2.568 -12.755 -9.569 1.00 63.47 90 GLN A N 1
ATOM 687 C CA . GLN A 1 90 ? -1.783 -13.921 -10.000 1.00 63.47 90 GLN A CA 1
ATOM 688 C C . GLN A 1 90 ? -0.474 -14.106 -9.212 1.00 63.47 90 GLN A C 1
ATOM 690 O O . GLN A 1 90 ? 0.222 -15.102 -9.395 1.00 63.47 90 GLN A O 1
ATOM 695 N N . SER A 1 91 ? -0.113 -13.155 -8.348 1.00 73.19 91 SER A N 1
ATOM 696 C CA . SER A 1 91 ? 1.132 -13.159 -7.575 1.00 73.19 91 SER A CA 1
ATOM 697 C C . SER A 1 91 ? 0.914 -12.590 -6.174 1.00 73.19 91 SER A C 1
ATOM 699 O O . SER A 1 91 ? -0.167 -12.095 -5.856 1.00 73.19 91 SER A O 1
ATOM 701 N N . ARG A 1 92 ? 1.965 -12.612 -5.342 1.00 85.94 92 ARG A N 1
ATOM 702 C CA . ARG A 1 92 ? 2.021 -11.772 -4.137 1.00 85.94 92 ARG A CA 1
ATOM 703 C C . ARG A 1 92 ? 1.748 -10.323 -4.534 1.00 85.94 92 ARG A C 1
ATOM 705 O O . ARG A 1 92 ? 2.284 -9.834 -5.536 1.00 85.94 92 ARG A O 1
ATOM 712 N N . SER A 1 93 ? 0.955 -9.655 -3.714 1.00 91.44 93 SER A N 1
ATOM 713 C CA . SER A 1 93 ? 0.543 -8.277 -3.940 1.00 91.44 93 SER A CA 1
ATOM 714 C C . SER A 1 93 ? 0.529 -7.522 -2.628 1.00 91.44 93 SER A C 1
ATOM 716 O O . SER A 1 93 ? 0.497 -8.109 -1.551 1.00 91.44 93 SER A O 1
ATOM 718 N N . ILE A 1 94 ? 0.523 -6.206 -2.721 1.00 94.75 94 ILE A N 1
ATOM 719 C CA . ILE A 1 94 ? 0.323 -5.320 -1.584 1.00 94.75 94 ILE A CA 1
ATOM 720 C C . ILE A 1 94 ? -0.884 -4.440 -1.835 1.00 94.75 94 ILE A C 1
ATOM 722 O O . ILE A 1 94 ? -1.265 -4.210 -2.985 1.00 94.75 94 ILE A O 1
ATOM 726 N N . TYR A 1 95 ? -1.473 -3.936 -0.764 1.00 95.25 95 TYR A N 1
ATOM 727 C CA . TYR A 1 95 ? -2.581 -3.009 -0.833 1.00 95.25 95 TYR A CA 1
ATOM 728 C C . TYR A 1 95 ? -2.343 -1.787 0.040 1.00 95.25 95 TYR A C 1
ATOM 730 O O . TYR A 1 95 ? -1.743 -1.851 1.111 1.00 95.25 95 TYR A O 1
ATOM 738 N N . PHE A 1 96 ? -2.900 -0.677 -0.419 1.00 97.44 96 PHE A N 1
ATOM 739 C CA . PHE A 1 96 ? -3.182 0.488 0.394 1.00 97.44 96 PHE A CA 1
ATOM 740 C C . PHE A 1 96 ? -4.689 0.566 0.582 1.00 97.44 96 PHE A C 1
ATOM 742 O O . PHE A 1 96 ? -5.429 0.556 -0.400 1.00 97.44 96 PHE A O 1
ATOM 749 N N . LEU A 1 97 ? -5.146 0.627 1.829 1.00 96.50 97 LEU A N 1
ATOM 750 C CA . LEU A 1 97 ? -6.548 0.752 2.205 1.00 96.50 97 LEU A CA 1
ATOM 751 C C . LEU A 1 97 ? -6.771 2.119 2.838 1.00 96.50 97 LEU A C 1
ATOM 753 O O . LEU A 1 97 ? -6.124 2.475 3.816 1.00 96.50 97 LEU A O 1
ATOM 757 N N . LYS A 1 98 ? -7.711 2.879 2.297 1.00 95.50 98 LYS A N 1
ATOM 758 C CA . LYS A 1 98 ? -8.157 4.131 2.885 1.00 95.50 98 LYS A CA 1
ATOM 759 C C . LYS A 1 98 ? -9.172 3.845 3.992 1.00 95.50 98 LYS A C 1
ATOM 761 O O . LYS A 1 98 ? -10.072 3.028 3.816 1.00 95.50 98 LYS A O 1
ATOM 766 N N . THR A 1 99 ? -9.014 4.519 5.124 1.00 95.06 99 THR A N 1
ATOM 767 C CA . THR A 1 99 ? -9.912 4.411 6.289 1.00 95.06 99 THR A CA 1
ATOM 768 C C . THR A 1 99 ? -10.803 5.639 6.450 1.00 95.06 99 THR A C 1
ATOM 770 O O . THR A 1 99 ? -11.783 5.612 7.194 1.00 95.06 99 THR A O 1
ATOM 773 N N . THR A 1 100 ? -10.497 6.725 5.733 1.00 94.38 100 THR A N 1
ATOM 774 C CA . THR A 1 100 ? -11.356 7.907 5.696 1.00 94.38 100 THR A CA 1
ATOM 775 C C . THR A 1 100 ? -12.688 7.596 5.017 1.00 94.38 100 THR A C 1
ATOM 777 O O . THR A 1 100 ? -12.814 6.702 4.176 1.00 94.38 100 THR A O 1
ATOM 780 N N . GLN A 1 101 ? -13.714 8.373 5.360 1.00 93.12 101 GLN A N 1
ATOM 781 C CA . GLN A 1 101 ? -15.045 8.215 4.782 1.00 93.12 101 GLN A CA 1
ATOM 782 C C . GLN A 1 101 ? -15.018 8.240 3.241 1.00 93.12 101 GLN A C 1
ATOM 784 O O . GLN A 1 101 ? -14.166 8.864 2.597 1.00 93.12 101 GLN A O 1
ATOM 789 N N . ARG A 1 102 ? -15.973 7.545 2.612 1.00 91.56 102 ARG A N 1
ATOM 790 C CA . ARG A 1 102 ? -16.123 7.559 1.146 1.00 91.56 102 ARG A CA 1
ATOM 791 C C . ARG A 1 102 ? -16.308 8.993 0.645 1.00 91.56 102 ARG A C 1
ATOM 793 O O . ARG A 1 102 ? -17.013 9.776 1.264 1.00 91.56 102 ARG A O 1
ATOM 800 N N . GLY A 1 103 ? -15.636 9.334 -0.455 1.00 92.94 103 GLY A N 1
ATOM 801 C CA . GLY A 1 103 ? -15.606 10.699 -0.991 1.00 92.94 103 GLY A CA 1
ATOM 802 C C . GLY A 1 103 ? -14.653 11.666 -0.277 1.00 92.94 103 GLY A C 1
ATOM 803 O O . GLY A 1 103 ? -14.371 12.723 -0.827 1.00 92.94 103 GLY A O 1
ATOM 804 N N . LYS A 1 104 ? -14.108 11.322 0.901 1.00 95.62 104 LYS A N 1
ATOM 805 C CA . LYS A 1 104 ? -13.164 12.186 1.623 1.00 95.62 104 LYS A CA 1
ATOM 806 C C . LYS A 1 104 ? -11.731 11.975 1.128 1.00 95.62 104 LYS A C 1
ATOM 808 O O . LYS A 1 104 ? -11.291 10.830 0.978 1.00 95.62 104 LYS A O 1
ATOM 813 N N . ALA A 1 105 ? -11.009 13.067 0.895 1.00 95.50 105 ALA A N 1
ATOM 814 C CA . ALA A 1 105 ? -9.581 13.032 0.595 1.00 95.50 105 ALA A CA 1
ATOM 815 C C . ALA A 1 105 ? -8.756 12.648 1.834 1.00 95.50 105 ALA A C 1
ATOM 817 O O . ALA A 1 105 ? -9.204 12.850 2.964 1.00 95.50 105 ALA A O 1
ATOM 818 N N . VAL A 1 106 ? -7.561 12.103 1.614 1.00 95.81 106 VAL A N 1
ATOM 819 C CA . VAL A 1 106 ? -6.585 11.857 2.686 1.00 95.81 106 VAL A CA 1
ATOM 820 C C . VAL A 1 106 ? -5.631 13.036 2.852 1.00 95.81 106 VAL A C 1
ATOM 822 O O . VAL A 1 106 ? -5.398 13.807 1.919 1.00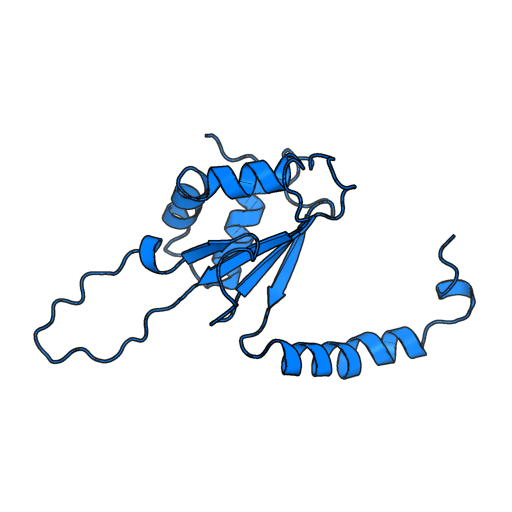 95.81 106 VAL A O 1
ATOM 825 N N . ASN A 1 107 ? -5.026 13.153 4.027 1.00 95.31 107 ASN A N 1
ATOM 826 C CA . ASN A 1 107 ? -3.984 14.120 4.307 1.00 95.31 107 ASN A CA 1
ATOM 827 C C . ASN A 1 107 ? -2.664 13.722 3.633 1.00 95.31 107 ASN A C 1
ATOM 829 O O . ASN A 1 107 ? -1.973 12.777 4.026 1.00 95.31 107 ASN A O 1
ATOM 833 N N . LEU A 1 108 ? -2.277 14.498 2.626 1.00 95.94 108 LEU A N 1
ATOM 834 C CA . LEU A 1 108 ? -1.086 14.238 1.821 1.00 95.94 108 LEU A CA 1
ATOM 835 C C . LEU A 1 108 ? 0.215 14.725 2.478 1.00 95.94 108 LEU A C 1
ATOM 837 O O . LEU A 1 108 ? 1.301 14.288 2.087 1.00 95.94 108 LEU A O 1
ATOM 841 N N . ASN A 1 109 ? 0.107 15.607 3.476 1.00 95.88 109 ASN A N 1
ATOM 842 C CA . ASN A 1 109 ? 1.240 16.260 4.135 1.00 95.88 109 ASN A CA 1
ATOM 843 C C . ASN A 1 109 ? 1.875 15.401 5.233 1.00 95.88 109 ASN A C 1
ATOM 845 O O . ASN A 1 109 ? 2.977 15.700 5.684 1.00 95.88 109 ASN A O 1
ATOM 849 N N . VAL A 1 110 ? 1.200 14.331 5.646 1.00 93.38 110 VAL A N 1
ATOM 85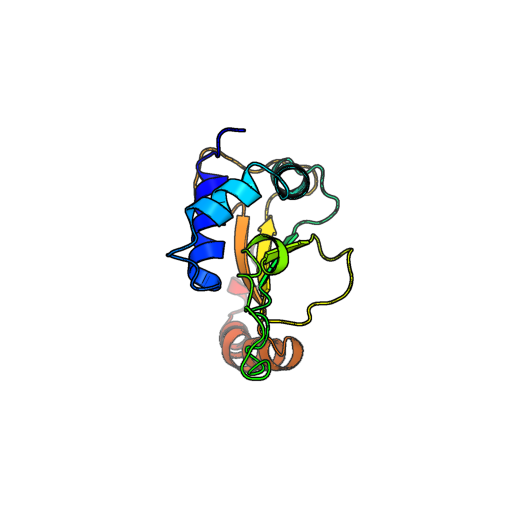0 C CA . VAL A 1 110 ? 1.703 13.371 6.629 1.00 93.38 110 VAL A CA 1
ATOM 851 C C . VAL A 1 110 ? 2.025 12.060 5.915 1.00 93.38 110 VAL A C 1
ATOM 853 O O . VAL A 1 110 ? 1.350 11.689 4.956 1.00 93.38 110 VAL A O 1
ATOM 856 N N . ALA A 1 111 ? 3.098 11.389 6.335 1.00 89.69 111 ALA A N 1
ATOM 857 C CA . ALA A 1 111 ? 3.534 10.120 5.752 1.00 89.69 111 ALA A CA 1
ATOM 858 C C . ALA A 1 111 ? 2.595 8.964 6.140 1.00 89.69 111 ALA A C 1
ATOM 860 O O . ALA A 1 111 ? 2.112 8.246 5.269 1.00 89.69 111 ALA A O 1
ATOM 861 N N . SER A 1 112 ? 2.303 8.824 7.438 1.00 88.69 112 SER A N 1
ATOM 862 C CA . SER A 1 112 ? 1.387 7.825 7.991 1.00 88.69 112 SER A CA 1
ATOM 863 C C . SER A 1 112 ? 0.703 8.365 9.250 1.00 88.69 112 SER A C 1
ATOM 865 O O . SER A 1 112 ? 1.369 8.789 10.188 1.00 88.69 112 SER A O 1
ATOM 867 N N . ASP A 1 113 ? -0.625 8.384 9.242 1.00 91.44 113 ASP A N 1
ATOM 868 C CA . ASP A 1 113 ? -1.528 8.893 10.290 1.00 91.44 113 ASP A CA 1
ATOM 869 C C . ASP A 1 113 ? -2.770 7.995 10.452 1.00 91.44 113 ASP A C 1
ATOM 871 O O . ASP A 1 113 ? -3.770 8.394 11.042 1.00 91.44 113 ASP A O 1
ATOM 875 N N . GLY A 1 114 ? -2.730 6.787 9.882 1.00 91.31 114 GLY A N 1
ATOM 876 C CA . GLY A 1 114 ? -3.848 5.843 9.889 1.00 91.31 114 GLY A CA 1
ATOM 877 C C . GLY A 1 114 ? -4.942 6.110 8.850 1.00 91.31 114 GLY A C 1
ATOM 878 O O . GLY A 1 114 ? -5.799 5.247 8.676 1.00 91.31 114 GLY A O 1
ATOM 879 N N . GLU A 1 115 ? -4.911 7.227 8.106 1.00 95.38 115 GLU A N 1
ATOM 880 C CA . GLU A 1 115 ? -5.879 7.493 7.022 1.00 95.38 115 GLU A CA 1
ATOM 881 C C . GLU A 1 115 ? -5.685 6.571 5.806 1.00 95.38 115 GLU A C 1
ATOM 883 O O . GLU A 1 115 ? -6.624 6.311 5.045 1.00 95.38 115 GLU A O 1
ATOM 888 N N . VAL A 1 116 ? -4.461 6.059 5.647 1.00 96.69 116 VAL A N 1
ATOM 889 C CA . VAL A 1 116 ? -4.091 5.012 4.696 1.00 96.69 116 VAL A CA 1
ATOM 890 C C . VAL A 1 116 ? -3.327 3.929 5.448 1.00 96.69 116 VAL A C 1
ATOM 892 O O . VAL A 1 116 ? -2.293 4.201 6.053 1.00 96.69 116 VAL A O 1
ATOM 895 N N . ILE A 1 117 ? -3.833 2.703 5.386 1.00 96.50 117 ILE A N 1
ATOM 896 C CA . ILE A 1 117 ? -3.207 1.497 5.923 1.00 96.50 117 ILE A CA 1
ATOM 897 C C . ILE A 1 117 ? -2.512 0.766 4.780 1.00 96.50 117 ILE A C 1
ATOM 899 O O . ILE A 1 117 ? -3.043 0.681 3.674 1.00 96.50 117 ILE A O 1
ATOM 903 N N . PHE A 1 118 ? -1.334 0.225 5.057 1.00 97.25 118 PHE A N 1
ATOM 904 C CA . PHE A 1 118 ? -0.614 -0.671 4.163 1.00 97.25 118 PHE A CA 1
ATOM 905 C C . PHE A 1 118 ? -0.780 -2.118 4.635 1.00 97.25 118 PHE A C 1
ATOM 907 O O . PHE A 1 118 ? -0.769 -2.382 5.837 1.00 97.25 118 PHE A O 1
ATOM 914 N N . GLY A 1 119 ? -0.897 -3.050 3.695 1.00 94.56 119 GLY A N 1
ATOM 915 C CA . GLY A 1 119 ? -0.843 -4.472 3.996 1.00 94.56 119 GLY A CA 1
ATOM 916 C C . GLY A 1 119 ? -0.459 -5.312 2.788 1.00 94.56 119 GLY A C 1
ATOM 917 O O . GLY A 1 119 ? -0.364 -4.826 1.660 1.00 94.56 119 GLY A O 1
ATOM 918 N N . GLU A 1 120 ? -0.246 -6.599 3.032 1.00 92.50 120 GLU A N 1
ATOM 919 C CA . GLU A 1 120 ? 0.176 -7.554 2.014 1.00 92.50 120 GLU A CA 1
ATOM 920 C C . GLU A 1 120 ? -0.866 -8.651 1.796 1.00 92.50 120 GLU A C 1
ATOM 922 O O . GLU A 1 120 ? -1.593 -9.040 2.710 1.00 92.50 120 GLU A O 1
ATOM 927 N N . ILE A 1 121 ? -0.915 -9.163 0.570 1.00 89.75 121 ILE A N 1
ATOM 928 C CA . ILE A 1 121 ? -1.693 -10.330 0.166 1.00 89.75 121 ILE A CA 1
ATOM 929 C C . ILE A 1 121 ? -0.703 -11.406 -0.272 1.00 89.75 121 ILE A C 1
ATOM 931 O O . ILE A 1 121 ? 0.059 -11.231 -1.229 1.00 89.75 121 ILE A O 1
ATOM 935 N N . ALA A 1 122 ? -0.717 -12.530 0.442 1.00 86.31 122 ALA A N 1
ATOM 936 C CA . ALA A 1 122 ? 0.095 -13.690 0.109 1.00 86.31 122 ALA A CA 1
ATOM 937 C C . ALA A 1 122 ? -0.289 -14.281 -1.259 1.00 86.31 122 ALA A C 1
ATOM 939 O O . ALA A 1 122 ? -1.419 -14.136 -1.721 1.00 86.31 122 ALA A O 1
ATOM 940 N N . ALA A 1 123 ? 0.632 -15.032 -1.869 1.00 83.38 123 ALA A N 1
ATOM 941 C CA . ALA A 1 123 ? 0.391 -15.711 -3.147 1.00 83.38 123 ALA A CA 1
ATOM 942 C C . ALA A 1 123 ? -0.738 -16.762 -3.086 1.00 83.38 123 ALA A C 1
ATOM 944 O O . ALA A 1 123 ? -1.336 -17.076 -4.110 1.00 83.38 123 ALA A O 1
ATOM 945 N N . ALA A 1 124 ? -1.053 -17.274 -1.890 1.00 85.75 124 ALA A N 1
ATOM 946 C CA . ALA A 1 124 ? -2.215 -18.118 -1.614 1.00 85.75 124 ALA A CA 1
ATOM 947 C C . ALA A 1 124 ? -3.183 -17.385 -0.658 1.00 85.75 124 ALA A C 1
ATOM 949 O O . ALA A 1 124 ? -3.159 -17.643 0.550 1.00 85.75 124 ALA A O 1
ATOM 950 N N . PRO A 1 125 ? -4.027 -16.456 -1.157 1.00 84.69 125 PRO A N 1
ATOM 951 C CA . PRO A 1 125 ? -4.801 -15.551 -0.306 1.00 84.69 125 PRO A CA 1
ATOM 952 C C . PRO A 1 125 ? -5.762 -16.265 0.648 1.00 84.69 125 PRO A C 1
ATOM 954 O O . PRO A 1 125 ? -5.856 -15.884 1.808 1.00 84.69 125 PRO A O 1
ATOM 957 N N . LEU A 1 126 ? -6.448 -17.317 0.182 1.00 87.81 126 LEU A N 1
ATOM 958 C CA . LEU A 1 126 ? -7.436 -18.045 0.990 1.00 87.81 126 LEU A CA 1
ATOM 959 C C . LEU A 1 126 ? -6.786 -18.812 2.143 1.00 87.81 126 LEU A C 1
ATOM 961 O O . LEU A 1 126 ? -7.240 -18.707 3.277 1.00 87.81 126 LEU A O 1
ATOM 965 N N . ALA A 1 127 ? -5.692 -19.526 1.866 1.00 89.12 127 ALA A N 1
ATOM 966 C CA . ALA A 1 127 ? -4.939 -20.229 2.900 1.00 89.12 127 ALA A CA 1
ATOM 967 C C . ALA A 1 127 ? -4.330 -19.243 3.911 1.00 89.12 127 ALA A C 1
ATOM 969 O O . ALA A 1 127 ? -4.388 -19.466 5.115 1.00 89.12 127 ALA A O 1
ATOM 970 N N . SER A 1 128 ? -3.793 -18.114 3.435 1.00 88.25 128 SER A N 1
ATOM 971 C CA . SER A 1 128 ? -3.262 -17.070 4.316 1.00 88.25 128 SER A CA 1
ATOM 972 C C . SER A 1 128 ? -4.342 -16.432 5.188 1.00 88.25 128 SER A C 1
ATOM 974 O O . SER A 1 128 ? -4.059 -16.088 6.333 1.00 88.25 128 SER A O 1
ATOM 976 N N . LEU A 1 129 ? -5.553 -16.247 4.658 1.00 90.56 129 LEU A N 1
ATOM 977 C CA . LEU A 1 129 ? -6.678 -15.701 5.410 1.00 90.56 129 LEU A CA 1
ATOM 978 C C . LEU A 1 129 ? -7.124 -16.667 6.509 1.00 90.56 129 LEU A C 1
ATOM 980 O O . LEU A 1 129 ? -7.302 -16.234 7.641 1.00 90.56 129 LEU A O 1
ATOM 984 N N . ASP A 1 130 ? -7.255 -17.955 6.190 1.00 92.88 130 ASP A N 1
ATOM 985 C CA . ASP A 1 130 ? -7.619 -18.996 7.156 1.00 92.88 130 ASP A CA 1
ATOM 986 C C . ASP A 1 130 ? -6.633 -19.052 8.332 1.00 92.88 130 ASP A C 1
ATOM 988 O O . ASP A 1 130 ? -7.030 -18.968 9.496 1.00 92.88 130 ASP A O 1
ATOM 992 N N . VAL A 1 131 ? -5.330 -19.065 8.032 1.00 92.81 131 VAL A N 1
ATOM 993 C CA . VAL A 1 131 ? -4.274 -19.046 9.054 1.00 92.81 131 VAL A CA 1
ATOM 994 C C . VAL A 1 131 ? -4.306 -17.755 9.874 1.00 92.81 131 VAL A C 1
ATOM 996 O O . VAL A 1 131 ? -4.152 -17.806 11.093 1.00 92.81 131 VAL A O 1
ATOM 999 N N . ALA A 1 132 ? -4.521 -16.594 9.247 1.00 91.00 132 ALA A N 1
ATOM 1000 C CA . ALA A 1 132 ? -4.587 -15.323 9.967 1.00 91.00 132 ALA A CA 1
ATOM 1001 C C . ALA A 1 132 ? -5.807 -15.254 10.900 1.00 91.00 132 ALA A C 1
ATOM 1003 O O . ALA A 1 132 ? -5.679 -14.847 12.055 1.00 91.00 132 ALA A O 1
ATOM 1004 N N . LEU A 1 133 ? -6.982 -15.672 10.426 1.00 93.00 133 LEU A N 1
ATOM 1005 C CA . LEU A 1 133 ? -8.204 -15.688 11.228 1.00 93.00 133 LEU A CA 1
ATOM 1006 C C . LEU A 1 133 ? -8.083 -16.660 12.400 1.00 93.00 133 LEU A C 1
ATOM 1008 O O . LEU A 1 133 ? -8.322 -16.263 13.538 1.00 93.00 133 LEU A O 1
ATOM 1012 N N . THR A 1 134 ? -7.656 -17.893 12.139 1.00 94.75 134 THR A N 1
ATOM 1013 C CA . THR A 1 134 ? -7.606 -18.956 13.150 1.00 94.75 134 THR A CA 1
ATOM 1014 C C . THR A 1 134 ? -6.433 -18.781 14.117 1.00 94.75 134 THR A C 1
ATOM 1016 O O . THR A 1 134 ? -6.578 -19.003 15.315 1.00 94.75 134 THR A O 1
ATOM 1019 N N . GLY A 1 135 ? -5.264 -18.365 13.624 1.00 92.69 135 GLY A N 1
ATOM 1020 C CA . GLY A 1 135 ? -4.039 -18.277 14.423 1.00 92.69 135 GLY A CA 1
ATOM 1021 C C . GLY A 1 135 ? -3.828 -16.942 15.137 1.00 92.69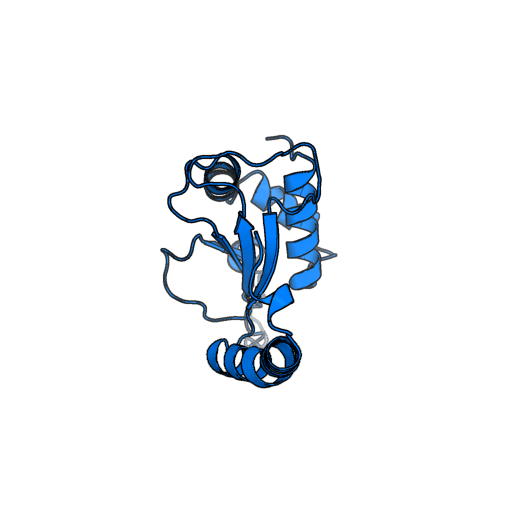 135 GLY A C 1
ATOM 1022 O O . GLY A 1 135 ? -3.203 -16.924 16.196 1.00 92.69 135 GLY A O 1
ATOM 1023 N N . LEU A 1 136 ? -4.318 -15.828 14.578 1.00 91.62 136 LEU A N 1
ATOM 1024 C CA . LEU A 1 136 ? -4.087 -14.490 15.139 1.00 91.62 136 LEU A CA 1
ATOM 1025 C C . LEU A 1 136 ? -5.362 -13.882 15.712 1.00 91.62 136 LEU A C 1
ATOM 1027 O O . LEU A 1 136 ? -5.380 -13.495 16.877 1.00 91.62 136 LEU A O 1
ATOM 1031 N N . PHE A 1 137 ? -6.424 -13.783 14.911 1.00 91.69 137 PHE A N 1
ATOM 1032 C CA . PHE A 1 137 ? -7.612 -13.032 15.318 1.00 91.69 137 PHE A CA 1
ATOM 1033 C C . PHE A 1 137 ? -8.493 -13.798 16.301 1.00 91.69 137 PHE A C 1
ATOM 1035 O O . PHE A 1 137 ? -8.939 -13.204 17.279 1.00 91.69 137 PHE A O 1
ATOM 1042 N N . LEU A 1 138 ? -8.710 -15.099 16.098 1.00 92.12 138 LEU A N 1
ATOM 1043 C CA . LEU A 1 138 ? -9.566 -15.899 16.971 1.00 92.12 138 LEU A CA 1
ATOM 1044 C C . LEU A 1 138 ? -9.091 -15.876 18.439 1.00 92.12 138 LEU A C 1
ATOM 1046 O O . LEU A 1 138 ? -9.896 -15.494 19.287 1.00 92.12 138 LEU A O 1
ATOM 1050 N N . PRO A 1 139 ? -7.803 -16.115 18.770 1.00 92.44 139 PRO A N 1
ATOM 1051 C CA . PRO A 1 139 ? -7.343 -16.045 20.160 1.00 92.44 139 PRO A CA 1
ATOM 1052 C C . PRO A 1 139 ? -7.448 -14.651 20.789 1.00 92.44 139 PRO A C 1
ATOM 1054 O O . PRO A 1 139 ? -7.508 -14.528 22.012 1.00 92.44 139 PRO A O 1
ATOM 1057 N N . ILE A 1 140 ? -7.403 -13.590 19.976 1.00 89.12 140 ILE A N 1
ATOM 1058 C CA . ILE A 1 140 ? -7.586 -12.211 20.445 1.00 89.12 140 ILE A CA 1
ATOM 1059 C C . ILE A 1 140 ? -9.058 -11.994 20.789 1.00 89.12 140 ILE A C 1
ATOM 1061 O O . ILE A 1 140 ? -9.373 -11.548 21.887 1.00 89.12 140 ILE A O 1
ATOM 1065 N N . VAL A 1 141 ? -9.948 -12.366 19.871 1.00 89.19 141 VAL A N 1
ATOM 1066 C CA . VAL A 1 141 ? -11.396 -12.203 20.004 1.00 89.19 141 VAL A CA 1
ATOM 1067 C C . VAL A 1 141 ? -11.958 -13.039 21.156 1.00 89.19 141 VAL A C 1
ATOM 1069 O O . VAL A 1 141 ? -12.792 -12.552 21.911 1.00 89.19 141 VAL A O 1
ATOM 1072 N N . GLU A 1 142 ? -11.474 -14.264 21.358 1.00 89.94 142 GLU A N 1
ATOM 1073 C CA . GLU A 1 142 ? -11.888 -15.121 22.480 1.00 89.94 142 GLU A CA 1
ATOM 1074 C C . GLU A 1 142 ? -11.502 -14.552 23.851 1.00 89.94 142 GLU A C 1
ATOM 1076 O O . GLU A 1 142 ? -12.119 -14.887 24.861 1.00 89.94 142 GLU A O 1
ATOM 1081 N N . LYS A 1 143 ? -10.492 -13.676 23.904 1.00 86.38 143 LYS A N 1
ATOM 1082 C CA . LYS A 1 143 ? -10.077 -12.992 25.135 1.00 86.38 143 LYS A CA 1
ATOM 1083 C C . LYS A 1 143 ? -10.842 -11.699 25.391 1.00 86.38 143 LYS A C 1
ATOM 1085 O O . LYS A 1 143 ? -10.674 -11.133 26.470 1.00 86.38 143 LYS A O 1
ATOM 1090 N N . PHE A 1 144 ? -11.653 -11.234 24.439 1.00 86.56 144 PHE A N 1
ATOM 1091 C CA . PHE A 1 144 ? -12.408 -10.001 24.615 1.00 86.56 144 PHE A CA 1
ATOM 1092 C C . PHE A 1 144 ? -13.497 -10.199 25.666 1.00 86.56 144 PHE A C 1
ATOM 1094 O O . PHE A 1 144 ? -14.371 -11.057 25.534 1.00 86.56 144 PHE A O 1
ATOM 1101 N N . ASN A 1 145 ? -13.465 -9.375 26.707 1.00 80.94 145 ASN A N 1
ATOM 1102 C CA . ASN A 1 145 ? -14.536 -9.312 27.693 1.00 80.94 145 ASN A CA 1
ATOM 1103 C C . ASN A 1 145 ? -15.714 -8.467 27.173 1.00 80.94 145 ASN A C 1
ATOM 1105 O O . ASN A 1 145 ? -15.577 -7.700 26.222 1.00 80.94 145 ASN A O 1
ATOM 1109 N N . GLU A 1 146 ? -16.882 -8.562 27.818 1.00 74.69 146 GLU A N 1
ATOM 1110 C CA . GLU A 1 146 ? -18.095 -7.837 27.396 1.00 74.69 146 GLU A CA 1
ATOM 1111 C C . GLU A 1 146 ? -17.878 -6.324 27.217 1.00 74.69 146 GLU A C 1
ATOM 1113 O O . GLU A 1 146 ? -18.508 -5.724 26.355 1.00 74.69 146 GLU A O 1
ATOM 1118 N N . LYS A 1 147 ? -16.963 -5.690 27.964 1.00 75.69 147 LYS A N 1
ATOM 1119 C CA . LYS A 1 147 ? -16.688 -4.249 27.832 1.00 75.69 147 LYS A CA 1
ATOM 1120 C C . LYS A 1 147 ? -15.893 -3.905 26.572 1.00 75.69 147 LYS A C 1
ATOM 1122 O O . LYS A 1 147 ? -16.036 -2.798 26.070 1.00 75.69 147 LYS A O 1
ATOM 1127 N N . GLU A 1 148 ? -15.077 -4.825 26.068 1.00 76.44 148 GLU A N 1
ATOM 1128 C CA . GLU A 1 148 ? -14.273 -4.646 24.850 1.00 76.44 148 GLU A CA 1
ATOM 1129 C C . GLU A 1 148 ? -15.108 -4.836 23.576 1.00 76.44 148 GLU A C 1
ATOM 1131 O O . GLU A 1 148 ? -14.798 -4.254 22.538 1.00 76.44 148 GLU A O 1
ATOM 1136 N N . TRP A 1 149 ? -16.214 -5.578 23.668 1.00 76.19 149 TRP A N 1
ATOM 1137 C CA . TRP A 1 149 ? -17.177 -5.732 22.576 1.00 76.19 149 TRP A CA 1
ATOM 1138 C C . TRP A 1 149 ? -18.024 -4.478 22.329 1.00 76.19 149 TRP A C 1
ATOM 1140 O O . TRP A 1 149 ? -18.398 -4.201 21.189 1.00 76.19 149 TRP A O 1
ATOM 1150 N N . TYR A 1 150 ? -18.305 -3.693 23.372 1.00 62.00 150 TYR A N 1
ATOM 1151 C CA . TYR A 1 150 ? -19.052 -2.440 23.257 1.00 62.00 150 TYR A CA 1
ATOM 1152 C C . TYR A 1 150 ? -18.104 -1.249 23.102 1.00 62.00 150 TYR A C 1
ATOM 1154 O O . TYR A 1 150 ? -17.921 -0.451 24.023 1.00 62.00 150 TYR A O 1
ATOM 1162 N N . ILE A 1 151 ? -17.526 -1.101 21.910 1.00 56.56 151 ILE A N 1
ATOM 1163 C CA . ILE A 1 151 ? -16.883 0.158 21.518 1.00 56.56 151 ILE A CA 1
ATOM 1164 C C . ILE A 1 151 ? -18.005 1.196 21.341 1.00 56.56 151 ILE A C 1
ATOM 1166 O O . ILE A 1 151 ? -18.755 1.140 20.365 1.00 56.56 151 ILE A O 1
ATOM 1170 N N . LYS A 1 152 ? -18.171 2.080 22.333 1.00 41.81 152 LYS A N 1
ATOM 1171 C CA . LYS A 1 152 ? -19.041 3.265 22.252 1.00 41.81 152 LYS A CA 1
ATOM 1172 C C . LYS A 1 152 ? -18.438 4.339 21.358 1.00 41.81 152 LYS A C 1
ATOM 1174 O O . LYS A 1 152 ? -17.208 4.547 21.449 1.00 41.81 152 LYS A O 1
#

Sequence (152 aa):
MALQPRHRWMVSQVVAAFKLENEEAAVEFAFRGRFSPKIEKFLSGASRRQHLLFSFHQGNATPSSPGALNSDVGLDAKLICTDGAESGLQSRSIYFLKTTQRGKAVNLNVASDGEVIFGEIAAAPLASLDVALTGLFLPIVEKFNEKEWYIK

Organism: NCBI:txid933077

Radius of gyration: 18.54 Å; chains: 1; bounding box: 41×38×55 Å